Protein AF-0000000071972448 (afdb_homodimer)

Foldseek 3Di:
DPPPDDDDLLVPQDPVLLVQLQVCVVVPDDLCVSCVVSVHDSVSSVLQNVCCVPPVDSDPCVPVPVPDPPVPPD/DPPPDDDDLLVPQDPVLLVQLQVCVVVPDDLCVSCVVSVHDSVSSVLQNVCCVVPVDSDPCVPVVVPDPPVPPD

Radius of gyration: 18.97 Å; Cα contacts (8 Å, |Δi|>4): 129; chains: 2; bounding box: 44×43×71 Å

Solvent-accessible surface area (backbone atoms only — not comparable to full-atom values): 8905 Å² total; per-residue (Å²): 123,80,73,74,81,77,76,53,76,68,71,65,54,49,52,34,54,52,16,23,48,47,30,33,50,73,72,63,55,52,50,66,56,49,10,64,74,71,73,47,57,36,68,52,44,44,53,43,44,50,35,29,73,74,70,73,41,70,57,81,69,57,64,63,70,70,55,71,81,66,72,74,82,123,125,82,71,76,81,77,76,54,76,67,71,66,56,47,53,34,53,52,16,23,47,47,30,34,48,74,72,63,54,52,51,65,54,50,10,66,74,71,72,47,57,34,68,54,45,44,54,42,42,50,35,29,74,75,70,74,41,71,56,81,70,57,61,67,70,68,55,72,81,65,75,76,84,122

Secondary structure (DSSP, 8-state):
-----PPPHHHHS-HHHHHHHHHHHHHT--HHHHHHHHTS-HHHHHHHHHHHHHHS---TTHHHHTSS------/-----PPPHHHHS-HHHHHHHHHHHHTT--HHHHHHHHTS-HHHHHHHHHHHHHHS---TTHHHHTSS------

pLDDT: mean 85.02, std 20.74, range [28.52, 98.81]

Structure (mmCIF, N/CA/C/O backbone):
data_AF-0000000071972448-model_v1
#
loop_
_entity.id
_entity.type
_entity.pdbx_description
1 polymer 'Transposable element Tcb1 transposase'
#
loop_
_atom_site.group_PDB
_atom_site.id
_atom_site.type_symbol
_atom_site.label_atom_id
_atom_site.label_alt_id
_atom_site.label_comp_id
_atom_site.label_asym_id
_atom_site.label_entity_id
_atom_site.label_seq_i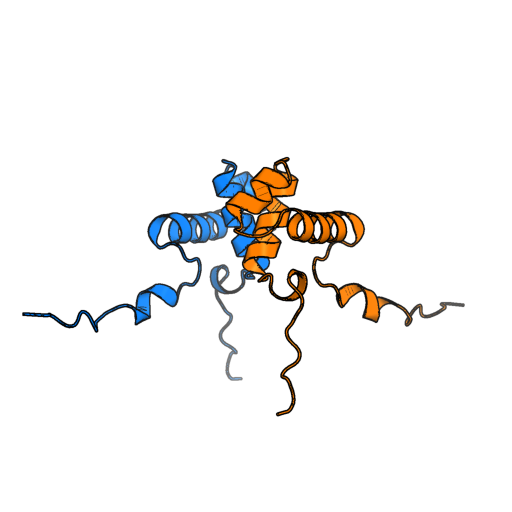d
_atom_site.pdbx_PDB_ins_code
_atom_site.Cartn_x
_atom_site.Cartn_y
_atom_site.Cartn_z
_atom_site.occupancy
_atom_site.B_iso_or_equiv
_atom_site.auth_seq_id
_atom_site.auth_comp_id
_atom_site.auth_asym_id
_atom_site.auth_atom_id
_atom_site.pdbx_PDB_model_num
ATOM 1 N N . MET A 1 1 ? -24.172 18.391 21 1 59 1 MET A N 1
ATOM 2 C CA . MET A 1 1 ? -23.172 17.375 20.734 1 59 1 MET A CA 1
ATOM 3 C C . MET A 1 1 ? -22.984 17.141 19.25 1 59 1 MET A C 1
ATOM 5 O O . MET A 1 1 ? -23.906 16.688 18.562 1 59 1 MET A O 1
ATOM 9 N N . SER A 1 2 ? -22.391 18.156 18.672 1 64.75 2 SER A N 1
ATOM 10 C CA . SER A 1 2 ? -22.109 18.016 17.25 1 64.75 2 SER A CA 1
ATOM 11 C C . SER A 1 2 ? -21.703 16.578 16.906 1 64.75 2 SER A C 1
ATOM 13 O O . SER A 1 2 ? -20.844 16 17.578 1 64.75 2 SER A O 1
ATOM 15 N N . ARG A 1 3 ? -22.641 15.758 16.641 1 65.69 3 ARG A N 1
ATOM 16 C CA . ARG A 1 3 ? -22.297 14.383 16.297 1 65.69 3 ARG A CA 1
ATOM 17 C C . ARG A 1 3 ? -21.125 14.336 15.32 1 65.69 3 ARG A C 1
ATOM 19 O O . ARG A 1 3 ? -21.172 14.945 14.25 1 65.69 3 ARG A O 1
ATOM 26 N N . ARG A 1 4 ? -19.922 14.156 15.727 1 76.38 4 ARG A N 1
ATOM 27 C CA . ARG A 1 4 ? -18.781 13.992 14.844 1 76.38 4 ARG A CA 1
ATOM 28 C C . ARG A 1 4 ? -19.109 13.016 13.711 1 76.38 4 ARG A C 1
ATOM 30 O O . ARG A 1 4 ? -19.641 11.93 13.953 1 76.38 4 ARG A O 1
ATOM 37 N N . LYS A 1 5 ? -19.406 13.438 12.547 1 82 5 LYS A N 1
ATOM 38 C CA . LYS A 1 5 ? -19.672 12.602 11.383 1 82 5 LYS A CA 1
ATOM 39 C C . LYS A 1 5 ? -18.641 11.484 11.258 1 82 5 LYS A C 1
ATOM 41 O O . LYS A 1 5 ? -17.438 11.742 11.281 1 82 5 LYS A O 1
ATOM 46 N N . GLN A 1 6 ? -19 10.25 11.469 1 87.25 6 GLN A N 1
ATOM 47 C CA . GLN A 1 6 ? -18.125 9.094 11.328 1 87.25 6 GLN A CA 1
ATOM 48 C C . GLN A 1 6 ? -17.75 8.859 9.867 1 87.25 6 GLN A C 1
ATOM 50 O O . GLN A 1 6 ? -18.594 8.953 8.984 1 87.25 6 GLN A O 1
ATOM 55 N N . ARG A 1 7 ? -16.547 8.711 9.445 1 89.38 7 ARG A N 1
ATOM 56 C CA . ARG A 1 7 ? -16.109 8.406 8.094 1 89.38 7 ARG A CA 1
ATOM 57 C C . ARG A 1 7 ? -16.562 7.023 7.652 1 89.38 7 ARG A C 1
ATOM 59 O O . ARG A 1 7 ? -16.656 6.105 8.469 1 89.38 7 ARG A O 1
ATOM 66 N N . SER A 1 8 ? -16.906 6.805 6.438 1 92.88 8 SER A N 1
ATOM 67 C CA . SER A 1 8 ? -17.281 5.504 5.891 1 92.88 8 SER A CA 1
ATOM 68 C C . SER A 1 8 ? -16.141 4.5 6.008 1 92.88 8 SER A C 1
ATOM 70 O O . SER A 1 8 ? -14.992 4.879 6.219 1 92.88 8 SER A O 1
ATOM 72 N N . ALA A 1 9 ? -16.391 3.225 5.836 1 93.88 9 ALA A N 1
ATOM 73 C CA . ALA A 1 9 ? -15.383 2.16 5.855 1 93.88 9 ALA A CA 1
ATOM 74 C C . ALA A 1 9 ? -14.344 2.365 4.754 1 93.88 9 ALA A C 1
ATOM 76 O O . ALA A 1 9 ? -13.156 2.115 4.961 1 93.88 9 ALA A O 1
ATOM 77 N N . PHE A 1 10 ? -14.781 2.844 3.633 1 95 10 PHE A N 1
ATOM 78 C CA . PHE A 1 10 ? -13.922 3.131 2.488 1 95 10 PHE A CA 1
ATOM 79 C C . PHE A 1 10 ? -12.914 4.227 2.828 1 95 10 PHE A C 1
ATOM 81 O O . PHE A 1 10 ? -11.727 4.102 2.523 1 95 10 PHE A O 1
ATOM 88 N N . ASP A 1 11 ? -13.375 5.211 3.475 1 93.94 11 ASP A N 1
ATOM 89 C CA . ASP A 1 11 ? -12.539 6.371 3.787 1 93.94 11 ASP A CA 1
ATOM 90 C C . ASP A 1 11 ? -11.562 6.059 4.918 1 93.94 11 ASP A C 1
ATOM 92 O O . ASP A 1 11 ? -10.531 6.719 5.051 1 93.94 11 ASP A O 1
ATOM 96 N N . GLN A 1 12 ? -11.898 5.07 5.699 1 95.62 12 GLN A N 1
ATOM 97 C CA . GLN A 1 12 ? -11.07 4.727 6.848 1 95.62 12 GLN A CA 1
ATOM 98 C C . GLN A 1 12 ? -9.875 3.873 6.43 1 95.62 12 GLN A C 1
ATOM 100 O O . GLN A 1 12 ? -8.938 3.688 7.203 1 95.62 12 GLN A O 1
ATOM 105 N N . VAL A 1 13 ? -9.891 3.416 5.199 1 96.44 13 VAL A N 1
ATOM 106 C CA . VAL A 1 13 ? -8.789 2.566 4.75 1 96.44 13 VAL A CA 1
ATOM 107 C C . VAL A 1 13 ? -7.539 3.416 4.531 1 96.44 13 VAL A C 1
ATOM 109 O O . VAL A 1 13 ? -7.586 4.434 3.836 1 96.44 13 VAL A O 1
ATOM 112 N N . SER A 1 14 ? -6.445 3.059 5.145 1 96.75 14 SER A N 1
ATOM 113 C CA . SER A 1 14 ? -5.199 3.816 5.055 1 96.75 14 SER A CA 1
ATOM 114 C C . SER A 1 14 ? -4.574 3.697 3.67 1 96.75 14 SER A C 1
ATOM 116 O O . SER A 1 14 ? -4.906 2.781 2.912 1 96.75 14 SER A O 1
ATOM 118 N N . GLU A 1 15 ? -3.652 4.555 3.303 1 96.69 15 GLU A N 1
ATOM 119 C CA . GLU A 1 15 ? -2.916 4.457 2.045 1 96.69 15 GLU A CA 1
ATOM 120 C C . GLU A 1 15 ? -2.111 3.162 1.979 1 96.69 15 GLU A C 1
ATOM 122 O O . GLU A 1 15 ? -1.977 2.561 0.91 1 96.69 15 GLU A O 1
ATOM 127 N N . PHE A 1 16 ? -1.572 2.785 3.16 1 97.44 16 PHE A N 1
ATOM 128 C CA . PHE A 1 16 ? -0.829 1.535 3.25 1 97.44 16 PHE A CA 1
ATOM 129 C C . PHE A 1 16 ? -1.702 0.355 2.84 1 97.44 16 PHE A C 1
ATOM 131 O O . PHE A 1 16 ? -1.307 -0.454 1.998 1 97.44 16 PHE A O 1
ATOM 138 N N . ASP A 1 17 ? -2.861 0.299 3.352 1 98.25 17 ASP A N 1
ATOM 139 C CA . ASP A 1 17 ? -3.768 -0.809 3.061 1 98.25 17 ASP A CA 1
ATOM 140 C C . ASP A 1 17 ? -4.289 -0.729 1.629 1 98.25 17 ASP A C 1
ATOM 142 O O . ASP A 1 17 ? -4.523 -1.757 0.99 1 98.25 17 ASP A O 1
ATOM 146 N N . ARG A 1 18 ? -4.465 0.517 1.134 1 98.5 18 ARG A N 1
ATOM 147 C CA . ARG A 1 18 ? -4.863 0.677 -0.261 1 98.5 18 ARG A CA 1
ATOM 148 C C . ARG A 1 18 ? -3.791 0.14 -1.203 1 98.5 18 ARG A C 1
ATOM 150 O O . ARG A 1 18 ? -4.105 -0.505 -2.205 1 98.5 18 ARG A O 1
ATOM 157 N N . GLY A 1 19 ? -2.541 0.328 -0.854 1 98.5 19 GLY A N 1
ATOM 158 C CA . GLY A 1 19 ? -1.443 -0.243 -1.616 1 98.5 19 GLY A CA 1
ATOM 159 C C . GLY A 1 19 ? -1.427 -1.76 -1.594 1 98.5 19 GLY A C 1
ATOM 160 O O . GLY A 1 19 ? -1.211 -2.398 -2.625 1 98.5 19 GLY A O 1
ATOM 161 N N . ARG A 1 20 ? -1.666 -2.252 -0.414 1 98.69 20 ARG A N 1
ATOM 162 C CA . ARG A 1 20 ? -1.705 -3.707 -0.307 1 98.69 20 ARG A CA 1
ATOM 163 C C . ARG A 1 20 ? -2.785 -4.293 -1.208 1 98.69 20 ARG A C 1
ATOM 165 O O . ARG A 1 20 ? -2.549 -5.281 -1.905 1 98.69 20 ARG A O 1
ATOM 172 N N . ILE A 1 21 ? -3.883 -3.672 -1.193 1 98.69 21 ILE A N 1
ATOM 173 C CA . ILE A 1 21 ? -5.012 -4.145 -1.988 1 98.69 21 ILE A CA 1
ATOM 174 C C . ILE A 1 21 ? -4.641 -4.129 -3.469 1 98.69 21 ILE A C 1
ATOM 176 O O . ILE A 1 21 ? -4.875 -5.109 -4.184 1 98.69 21 ILE A O 1
ATOM 180 N N . VAL A 1 2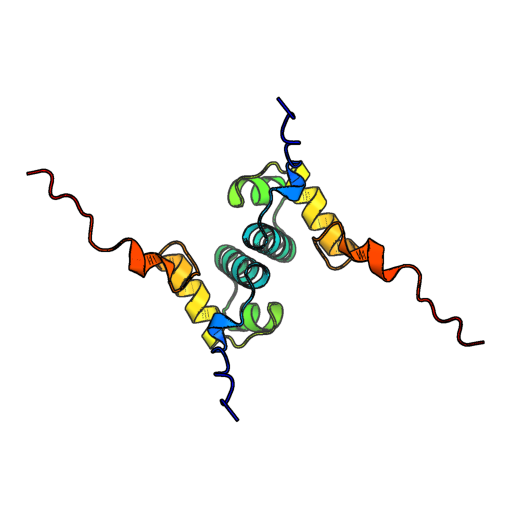2 ? -4.074 -3.121 -3.891 1 98.69 22 VAL A N 1
ATOM 181 C CA . VAL A 1 22 ? -3.688 -2.977 -5.289 1 98.69 22 VAL A CA 1
ATOM 182 C C . VAL A 1 22 ? -2.686 -4.066 -5.664 1 98.69 22 VAL A C 1
ATOM 184 O O . VAL A 1 22 ? -2.812 -4.699 -6.715 1 98.69 22 VAL A O 1
ATOM 187 N N . ALA A 1 23 ? -1.767 -4.289 -4.875 1 98.81 23 ALA A N 1
ATOM 188 C CA . ALA A 1 23 ? -0.744 -5.293 -5.156 1 98.81 23 ALA A CA 1
ATOM 189 C C . ALA A 1 23 ? -1.331 -6.699 -5.117 1 98.81 23 ALA A C 1
ATOM 191 O O . ALA A 1 23 ? -0.99 -7.543 -5.949 1 98.81 23 ALA A O 1
ATOM 192 N N . TYR A 1 24 ? -2.201 -6.957 -4.176 1 98.69 24 TYR A N 1
ATOM 193 C CA . TYR A 1 24 ? -2.861 -8.258 -4.141 1 98.69 24 TYR A CA 1
ATOM 194 C C . TYR A 1 24 ? -3.658 -8.5 -5.418 1 98.69 24 TYR A C 1
ATOM 196 O O . TYR A 1 24 ? -3.652 -9.609 -5.957 1 98.69 24 TYR A O 1
ATOM 204 N N . ARG A 1 25 ? -4.285 -7.512 -5.816 1 98.19 25 ARG A N 1
ATOM 205 C CA . ARG A 1 25 ? -5.023 -7.625 -7.066 1 98.19 25 ARG A CA 1
ATOM 206 C C . ARG A 1 25 ? -4.09 -7.945 -8.227 1 98.19 25 ARG A C 1
ATOM 208 O O . ARG A 1 25 ? -4.387 -8.82 -9.047 1 98.19 25 ARG A O 1
ATOM 215 N N . ASP A 1 26 ? -3.035 -7.242 -8.266 1 97.75 26 ASP A N 1
ATOM 216 C CA . ASP A 1 26 ? -2.018 -7.461 -9.289 1 97.75 26 ASP A CA 1
ATOM 217 C C . ASP A 1 26 ? -1.539 -8.906 -9.289 1 97.75 26 ASP A C 1
ATOM 219 O O . ASP A 1 26 ? -1.198 -9.453 -10.336 1 97.75 26 ASP A O 1
ATOM 223 N N . CYS A 1 27 ? -1.499 -9.461 -8.133 1 97.88 27 CYS A N 1
ATOM 224 C CA . CYS A 1 27 ? -1.02 -10.836 -7.98 1 97.88 27 CYS A CA 1
ATOM 225 C C . CYS A 1 27 ? -2.137 -11.836 -8.242 1 97.88 27 CYS A C 1
ATOM 227 O O . CYS A 1 27 ? -1.903 -13.047 -8.25 1 97.88 27 CYS A O 1
ATOM 229 N N . GLY A 1 28 ? -3.328 -11.344 -8.359 1 97.69 28 GLY A N 1
ATOM 230 C CA . GLY A 1 28 ? -4.434 -12.195 -8.758 1 97.69 28 GLY A CA 1
ATOM 231 C C . GLY A 1 28 ? -5.133 -12.859 -7.586 1 97.69 28 GLY A C 1
ATOM 232 O O . GLY A 1 28 ? -5.734 -13.922 -7.734 1 97.69 28 GLY A O 1
ATOM 233 N N . LEU A 1 29 ? -5.121 -12.32 -6.484 1 97.94 29 LEU A N 1
ATOM 234 C CA . LEU A 1 29 ? -5.793 -12.875 -5.316 1 97.94 29 LEU A CA 1
ATOM 235 C C . LEU A 1 29 ? -7.297 -12.641 -5.395 1 97.94 29 LEU A C 1
ATOM 237 O O . LEU A 1 29 ? -7.746 -11.672 -6.008 1 97.94 29 LEU A O 1
ATOM 241 N N . TYR A 1 30 ? -8.031 -13.516 -4.656 1 98.38 30 TYR A N 1
ATOM 242 C CA . TYR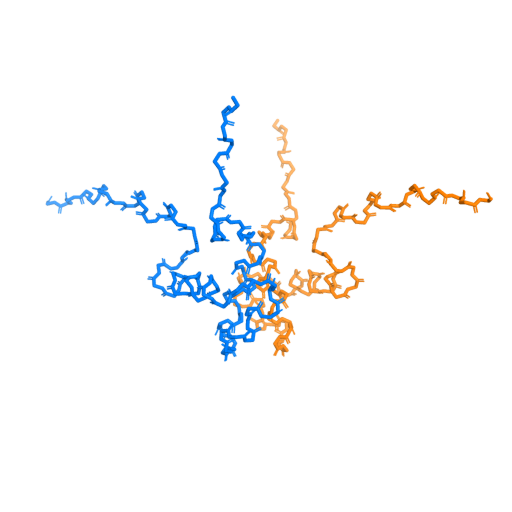 A 1 30 ? -9.477 -13.336 -4.57 1 98.38 30 TYR A CA 1
ATOM 243 C C . TYR A 1 30 ? -9.836 -12.242 -3.57 1 98.38 30 TYR A C 1
ATOM 245 O O . TYR A 1 30 ? -9.125 -12.039 -2.584 1 98.38 30 TYR A O 1
ATOM 253 N N . PHE A 1 31 ? -10.883 -11.578 -3.783 1 98.25 31 PHE A N 1
ATOM 254 C CA . PHE A 1 31 ? -11.289 -10.477 -2.916 1 98.25 31 PHE A CA 1
ATOM 255 C C . PHE A 1 31 ? -11.5 -10.969 -1.487 1 98.25 31 PHE A C 1
ATOM 257 O O . PHE A 1 31 ? -11.219 -10.242 -0.53 1 98.25 31 PHE A O 1
ATOM 264 N N . ARG A 1 32 ? -12.047 -12.125 -1.355 1 98.19 32 ARG A N 1
ATOM 265 C CA . ARG A 1 32 ? -12.227 -12.68 -0.017 1 98.19 32 ARG A CA 1
ATOM 266 C C . ARG A 1 32 ? -10.891 -12.812 0.707 1 98.19 32 ARG A C 1
ATOM 268 O O . ARG A 1 32 ? -10.781 -12.461 1.885 1 98.19 32 ARG A O 1
ATOM 275 N N . GLU A 1 33 ? -9.969 -13.297 -0.002 1 98.31 33 GLU A N 1
ATOM 276 C CA . GLU A 1 33 ? -8.633 -13.461 0.564 1 98.31 33 GLU A CA 1
ATOM 277 C C . GLU A 1 33 ? -7.977 -12.117 0.837 1 98.31 33 GLU A C 1
ATOM 279 O O . GLU A 1 33 ? -7.375 -11.914 1.895 1 98.31 33 GLU A O 1
ATOM 284 N N . MET A 1 34 ? -8.023 -11.188 -0.092 1 98.56 34 MET A N 1
ATOM 285 C CA . MET A 1 34 ? -7.48 -9.844 0.086 1 98.56 34 MET A CA 1
ATOM 286 C C . MET A 1 34 ? -8.039 -9.195 1.348 1 98.56 34 MET A C 1
ATOM 288 O O . MET A 1 34 ? -7.285 -8.633 2.146 1 98.56 34 MET A O 1
ATOM 292 N N . GLY A 1 35 ? -9.406 -9.328 1.465 1 98.5 35 GLY A N 1
ATOM 293 C CA . GLY A 1 35 ? -10.055 -8.766 2.641 1 98.5 35 GLY A CA 1
ATOM 294 C C . GLY A 1 35 ? -9.508 -9.32 3.943 1 98.5 35 GLY A C 1
ATOM 295 O O . GLY A 1 35 ? -9.258 -8.57 4.887 1 98.5 35 GLY A O 1
ATOM 296 N N . SER A 1 36 ? -9.305 -10.641 4.023 1 98.12 36 SER A N 1
ATOM 297 C CA . SER A 1 36 ? -8.773 -11.312 5.203 1 98.12 36 SER A CA 1
ATOM 298 C C . SER A 1 36 ? -7.363 -10.836 5.531 1 98.12 36 SER A C 1
ATOM 300 O O . SER A 1 36 ? -7.035 -10.609 6.695 1 98.12 36 SER A O 1
ATOM 302 N N . ARG A 1 37 ? -6.59 -10.641 4.516 1 97.31 37 ARG A N 1
ATOM 303 C CA . ARG A 1 37 ? -5.199 -10.234 4.711 1 97.31 37 ARG A CA 1
ATOM 304 C C . ARG A 1 37 ? -5.113 -8.781 5.152 1 97.31 37 ARG A C 1
ATOM 306 O O . ARG A 1 37 ? -4.277 -8.43 5.988 1 97.31 37 ARG A O 1
ATOM 313 N N . VAL A 1 38 ? -5.883 -7.906 4.617 1 98.06 38 VAL A N 1
ATOM 314 C CA . VAL A 1 38 ? -5.859 -6.473 4.891 1 98.06 38 VAL A CA 1
ATOM 315 C C . VAL A 1 38 ? -6.629 -6.18 6.176 1 98.06 38 VAL A C 1
ATOM 317 O O . VAL A 1 38 ? -6.367 -5.18 6.848 1 98.06 38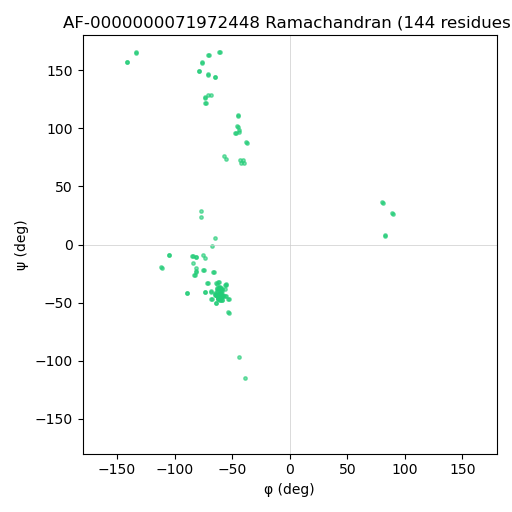 VAL A O 1
ATOM 320 N N . GLY A 1 39 ? -7.52 -7.008 6.598 1 97.62 39 GLY A N 1
ATOM 321 C CA . GLY A 1 39 ? -8.352 -6.805 7.773 1 97.62 39 GLY A CA 1
ATOM 322 C C . GLY A 1 39 ? -9.539 -5.895 7.512 1 97.62 39 GLY A C 1
ATOM 323 O O . GLY A 1 39 ? -9.891 -5.07 8.359 1 97.62 39 GLY A O 1
ATOM 324 N N . ARG A 1 40 ? -10.078 -6.027 6.324 1 97.81 40 ARG A N 1
ATOM 325 C CA . ARG A 1 40 ? -11.258 -5.258 5.93 1 97.81 40 ARG A CA 1
ATOM 326 C C . ARG A 1 40 ? -12.297 -6.152 5.262 1 97.81 40 ARG A C 1
ATOM 328 O O . ARG A 1 40 ? -12 -7.285 4.883 1 97.81 40 ARG A O 1
ATOM 335 N N . ASN A 1 41 ? -13.438 -5.609 5.184 1 97.94 41 ASN A N 1
ATOM 336 C CA . ASN A 1 41 ? -14.461 -6.375 4.488 1 97.94 41 ASN A CA 1
ATOM 337 C C . ASN A 1 41 ? -14.195 -6.438 2.984 1 97.94 41 ASN A C 1
ATOM 339 O O . ASN A 1 41 ? -13.664 -5.488 2.404 1 97.94 41 ASN A O 1
ATOM 343 N N . GLN A 1 42 ? -14.547 -7.52 2.336 1 97.75 42 GLN A N 1
ATOM 344 C CA . GLN A 1 42 ? -14.273 -7.758 0.923 1 97.75 42 GLN A CA 1
ATOM 345 C C . GLN A 1 42 ? -14.961 -6.715 0.047 1 97.75 42 GLN A C 1
ATOM 347 O O . GLN A 1 42 ? -14.438 -6.336 -1.003 1 97.75 42 GLN A O 1
ATOM 352 N N . THR A 1 43 ? -16.156 -6.223 0.497 1 98.19 43 THR A N 1
ATOM 353 C CA . THR A 1 43 ? -16.875 -5.215 -0.277 1 98.19 43 THR A CA 1
ATOM 354 C C . THR A 1 43 ? -16.047 -3.934 -0.392 1 98.19 43 THR A C 1
ATOM 356 O O . THR A 1 43 ? -15.938 -3.355 -1.475 1 98.19 43 THR A O 1
ATOM 359 N N . THR A 1 44 ? -15.523 -3.543 0.687 1 97.94 44 THR A N 1
ATOM 360 C CA . THR A 1 44 ? -14.656 -2.375 0.709 1 97.94 44 THR A CA 1
ATOM 361 C C . THR A 1 44 ? -13.43 -2.602 -0.171 1 97.94 44 THR A C 1
ATOM 363 O O . THR A 1 44 ? -13.062 -1.739 -0.975 1 97.94 44 THR A O 1
ATOM 366 N N . VAL A 1 45 ? -12.867 -3.811 -0.057 1 98.5 45 VAL A N 1
ATOM 367 C CA . VAL A 1 45 ? -11.68 -4.184 -0.814 1 98.5 45 VAL A CA 1
ATOM 368 C C . VAL A 1 45 ? -11.992 -4.18 -2.309 1 98.5 45 VAL A C 1
ATOM 370 O O . VAL A 1 45 ? -11.219 -3.652 -3.109 1 98.5 45 VAL A O 1
ATOM 373 N N . ARG A 1 46 ? -13.07 -4.691 -2.609 1 98.38 4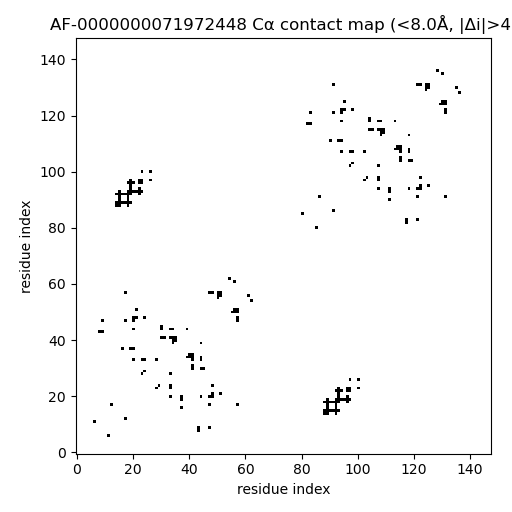6 ARG A N 1
ATOM 374 C CA . ARG A 1 46 ? -13.492 -4.734 -4.008 1 98.38 46 ARG A CA 1
ATOM 375 C C . ARG A 1 46 ? -13.664 -3.326 -4.57 1 98.38 46 ARG A C 1
ATOM 377 O O . ARG A 1 46 ? -13.227 -3.041 -5.684 1 98.38 46 ARG A O 1
ATOM 384 N N . ARG A 1 47 ? -14.328 -2.479 -3.832 1 97.5 47 ARG A N 1
ATOM 385 C CA . ARG A 1 47 ? -14.562 -1.11 -4.285 1 97.5 47 ARG A CA 1
ATOM 386 C C . ARG A 1 47 ? -13.234 -0.389 -4.531 1 97.5 47 ARG A C 1
ATOM 388 O O . ARG A 1 47 ? -13.086 0.318 -5.531 1 97.5 47 ARG A O 1
ATOM 395 N N . ILE A 1 48 ? -12.344 -0.533 -3.648 1 97.56 48 ILE A N 1
ATOM 396 C CA . ILE A 1 48 ? -11.031 0.099 -3.779 1 97.56 48 ILE A CA 1
ATOM 397 C C . ILE A 1 48 ? -10.305 -0.467 -4.996 1 97.56 48 ILE A C 1
ATOM 399 O O . ILE A 1 48 ? -9.75 0.285 -5.797 1 97.56 48 ILE A O 1
ATOM 403 N N . SER A 1 49 ? -10.258 -1.805 -5.082 1 98 49 SER A N 1
ATOM 404 C CA . SER A 1 49 ? -9.609 -2.479 -6.203 1 98 49 SER A CA 1
ATOM 405 C C . SER A 1 49 ? -10.195 -2.029 -7.535 1 98 49 SER A C 1
ATOM 407 O O . SER A 1 49 ? -9.461 -1.727 -8.477 1 98 49 SER A O 1
ATOM 409 N N . ASP A 1 50 ? -11.516 -1.933 -7.641 1 96.69 50 ASP A N 1
ATOM 410 C CA . ASP A 1 50 ? -12.203 -1.542 -8.867 1 96.69 50 ASP A CA 1
ATOM 411 C C . ASP A 1 50 ? -11.875 -0.1 -9.25 1 96.69 50 ASP A C 1
ATOM 413 O O . ASP A 1 50 ? -11.664 0.207 -10.422 1 96.69 50 ASP A O 1
ATOM 417 N N . ARG A 1 51 ? -11.852 0.72 -8.305 1 96.12 51 ARG A N 1
ATOM 418 C CA . ARG A 1 51 ? -11.508 2.115 -8.555 1 96.12 51 ARG A CA 1
ATOM 419 C C . ARG A 1 51 ? -10.094 2.238 -9.117 1 96.12 51 ARG A C 1
ATOM 421 O O . ARG A 1 51 ? -9.859 2.982 -10.07 1 96.12 51 ARG A O 1
ATOM 428 N N . TRP A 1 52 ? -9.188 1.498 -8.523 1 96.62 52 TRP A N 1
ATOM 429 C CA . TRP A 1 52 ? -7.816 1.502 -9.016 1 96.62 52 TRP A CA 1
ATOM 430 C C . TRP A 1 52 ? -7.754 1.012 -10.453 1 96.62 52 TRP A C 1
ATOM 432 O O . TRP A 1 52 ? -7.082 1.616 -11.297 1 96.62 52 TRP A O 1
ATOM 442 N N . MET A 1 53 ? -8.391 -0.025 -10.625 1 95.25 53 MET A N 1
ATOM 443 C CA . MET A 1 53 ? -8.359 -0.622 -11.961 1 95.25 53 MET A CA 1
ATOM 444 C C . MET A 1 53 ? -8.984 0.309 -12.992 1 95.25 53 MET A C 1
ATOM 446 O O . MET A 1 53 ? -8.516 0.396 -14.125 1 95.25 53 MET A O 1
ATOM 450 N N . GLN A 1 54 ? -10 1.09 -12.648 1 93.94 54 GLN A N 1
ATOM 451 C CA . GLN A 1 54 ? -10.758 1.932 -13.57 1 93.94 54 GLN A CA 1
ATOM 452 C C . GLN A 1 54 ? -10.125 3.314 -13.695 1 93.94 54 GLN A C 1
ATOM 454 O O . GLN A 1 54 ? -10.031 3.863 -14.797 1 93.94 54 GLN A O 1
ATOM 459 N N . GLU A 1 55 ? -9.688 3.859 -12.562 1 91.75 55 GLU A N 1
ATOM 460 C CA . GLU A 1 55 ? -9.328 5.273 -12.539 1 91.75 55 GLU A CA 1
ATOM 461 C C . GLU A 1 55 ? -7.824 5.449 -12.344 1 91.75 55 GLU A C 1
ATOM 463 O O . GLU A 1 55 ? -7.281 6.531 -12.586 1 91.75 55 GLU A O 1
ATOM 468 N N . GLY A 1 56 ? -7.094 4.402 -11.828 1 92.25 56 GLY A N 1
ATOM 469 C CA . GLY A 1 56 ? -5.668 4.512 -11.562 1 92.25 56 GLY A CA 1
ATOM 470 C C . GLY A 1 56 ? -5.359 5.172 -10.227 1 92.25 56 GLY A C 1
ATOM 471 O O . GLY A 1 56 ? -4.234 5.617 -9.992 1 92.25 56 GLY A O 1
ATOM 472 N N . THR A 1 57 ? -6.414 5.41 -9.43 1 94.5 57 THR A N 1
ATOM 473 C CA . THR A 1 57 ? -6.285 5.953 -8.086 1 94.5 57 THR A CA 1
ATOM 474 C C . THR A 1 57 ? -7.277 5.293 -7.133 1 94.5 57 THR A C 1
ATOM 476 O O . THR A 1 57 ? -8.328 4.809 -7.562 1 94.5 57 THR A O 1
ATOM 479 N N . THR A 1 58 ? -6.922 5.359 -5.906 1 95.12 58 THR A N 1
ATOM 480 C CA . THR A 1 58 ? -7.84 4.812 -4.91 1 95.12 58 THR A CA 1
ATOM 481 C C . THR A 1 58 ? -8.562 5.938 -4.168 1 95.12 58 THR A C 1
ATOM 483 O O . THR A 1 58 ? -9.445 5.68 -3.35 1 95.12 58 THR A O 1
ATOM 486 N N . ASP A 1 59 ? -8.078 7.164 -4.43 1 87.75 59 ASP A N 1
ATOM 487 C CA . ASP A 1 59 ? -8.688 8.328 -3.797 1 87.75 59 ASP A CA 1
ATOM 488 C C . ASP A 1 59 ? -10.055 8.641 -4.402 1 87.75 59 ASP A C 1
ATOM 490 O O . ASP A 1 59 ? -10.18 8.773 -5.621 1 87.75 59 ASP A O 1
ATOM 494 N N . ARG A 1 60 ? -10.977 8.641 -3.611 1 80.69 60 ARG A N 1
ATOM 495 C CA . ARG A 1 60 ? -12.305 8.977 -4.113 1 80.69 60 ARG A CA 1
ATOM 496 C C . ARG A 1 60 ? -12.32 10.367 -4.734 1 80.69 60 ARG A C 1
ATOM 498 O O . ARG A 1 60 ? -13.055 10.617 -5.691 1 80.69 60 ARG A O 1
ATOM 505 N N . ARG A 1 61 ? -11.625 11.375 -4.145 1 71.69 61 ARG A N 1
ATOM 506 C CA . ARG A 1 61 ? -11.695 12.758 -4.602 1 71.69 61 ARG A CA 1
ATOM 507 C C . ARG A 1 61 ? -10.93 12.945 -5.902 1 71.69 61 ARG A C 1
ATOM 509 O O . ARG A 1 61 ? -10.93 14.031 -6.48 1 71.69 61 ARG A O 1
ATOM 516 N N . GLY A 1 62 ? -10.133 11.93 -6.301 1 57.97 62 GLY A N 1
ATOM 517 C CA . GLY A 1 62 ? -9.266 12.141 -7.445 1 57.97 62 GLY A CA 1
ATOM 518 C C . GLY A 1 62 ? -10 12.648 -8.672 1 57.97 62 GLY A C 1
ATOM 519 O O . GLY A 1 62 ? -9.492 13.516 -9.383 1 57.97 62 GLY A O 1
ATOM 520 N N . ARG A 1 63 ? -10.914 11.945 -9.133 1 56.31 63 ARG A N 1
ATOM 521 C CA . ARG A 1 63 ? -11.453 12.352 -10.422 1 56.31 63 ARG A CA 1
ATOM 522 C C . ARG A 1 63 ? -12.172 13.695 -10.312 1 56.31 63 ARG A C 1
ATOM 524 O O . ARG A 1 63 ? -12.5 14.312 -11.328 1 56.31 63 ARG A O 1
ATOM 531 N N . SER A 1 64 ? -12.562 13.898 -9.047 1 51.75 64 SER A N 1
ATOM 532 C CA . SER A 1 64 ? -13.516 15 -9.164 1 51.75 64 SER A CA 1
ATOM 533 C C . SER A 1 64 ? -12.875 16.203 -9.844 1 51.75 64 SER A C 1
ATOM 535 O O . SER A 1 64 ? -13.555 16.953 -10.547 1 51.75 64 SER A O 1
ATOM 537 N N . HIS A 1 65 ? -11.617 16.344 -9.445 1 48.53 65 HIS A N 1
ATOM 538 C CA . HIS A 1 65 ? -11.188 17.656 -9.891 1 48.53 65 HIS A CA 1
ATOM 539 C C . HIS A 1 65 ? -10.742 17.641 -11.352 1 48.53 65 HIS A C 1
ATOM 541 O O . HIS A 1 65 ? -10.398 18.672 -11.914 1 48.53 65 HIS A O 1
ATOM 547 N N . LEU A 1 66 ? -10.305 16.469 -11.766 1 49.34 66 LEU A N 1
ATOM 548 C CA . LEU A 1 66 ? -9.859 16.609 -13.148 1 49.34 66 LEU A CA 1
ATOM 549 C C . LEU A 1 66 ? -11.031 16.953 -14.062 1 49.34 66 LEU 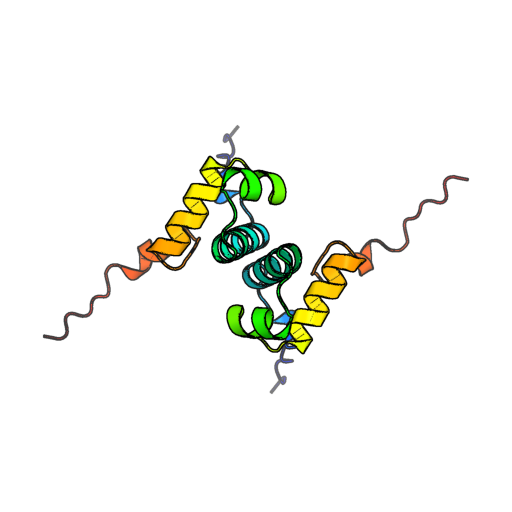A C 1
ATOM 551 O O . LEU A 1 66 ? -10.969 16.719 -15.273 1 49.34 66 LEU A O 1
ATOM 555 N N . TYR A 1 67 ? -12.156 17.172 -13.594 1 42.81 67 TYR A N 1
ATOM 556 C CA . TYR A 1 67 ? -13.18 17.562 -14.555 1 42.81 67 TYR A CA 1
ATOM 557 C C . TYR A 1 67 ? -12.609 18.5 -15.617 1 42.81 67 TYR A C 1
ATOM 559 O O . TYR A 1 67 ? -12.727 18.234 -16.812 1 42.81 67 TYR A O 1
ATOM 567 N N . THR A 1 68 ? -13.117 19.828 -15.641 1 41.91 68 THR A N 1
ATOM 568 C CA . THR A 1 68 ? -13.656 20.719 -16.672 1 41.91 68 THR A CA 1
ATOM 569 C C . THR A 1 68 ? -12.531 21.438 -17.406 1 41.91 68 THR A C 1
ATOM 571 O O . THR A 1 68 ? -12.789 22.156 -18.375 1 41.91 68 THR A O 1
ATOM 574 N N . SER A 1 69 ? -11.242 21.469 -16.859 1 41.66 69 SER A N 1
ATOM 575 C CA . SER A 1 69 ? -10.594 22.469 -17.703 1 41.66 69 SER A CA 1
ATOM 576 C C . SER A 1 69 ? -10.219 21.891 -19.062 1 41.66 69 SER A C 1
ATOM 578 O O . SER A 1 69 ? -9.102 21.406 -19.25 1 41.66 69 SER A O 1
ATOM 580 N N . VAL A 1 70 ? -10.898 20.828 -19.516 1 43.22 70 VAL A N 1
ATOM 581 C CA . VAL A 1 70 ? -10.688 20.562 -20.938 1 43.22 70 VAL A CA 1
ATOM 582 C C . VAL A 1 70 ? -10.656 21.875 -21.719 1 43.22 70 VAL A C 1
ATOM 584 O O . VAL A 1 70 ? -11.656 22.594 -21.766 1 43.22 70 VAL A O 1
ATOM 587 N N . GLN A 1 71 ? -9.602 22.656 -21.594 1 39.5 71 GLN A N 1
ATOM 588 C CA . GLN A 1 71 ? -9.461 23.734 -22.578 1 39.5 71 GLN A CA 1
ATOM 589 C C . GLN A 1 71 ? -9.703 23.203 -23.984 1 39.5 71 GLN A C 1
ATOM 591 O O . GLN A 1 71 ? -9.164 22.172 -24.375 1 39.5 71 GLN A O 1
ATOM 596 N N . HIS A 1 72 ? -10.867 23.344 -24.469 1 36.69 72 HIS A N 1
ATOM 597 C CA . HIS A 1 72 ? -11.266 23.25 -25.875 1 36.69 72 HIS A CA 1
ATOM 598 C C . HIS A 1 72 ? -10.266 23.953 -26.781 1 36.69 72 HIS A C 1
ATOM 600 O O . HIS A 1 72 ? -10.047 25.156 -26.641 1 36.69 72 HIS A O 1
ATOM 606 N N . PHE A 1 73 ? -9.008 23.453 -27 1 34.75 73 PHE A N 1
ATOM 607 C CA . PHE A 1 73 ? -8.297 24.062 -28.125 1 34.75 73 PHE A CA 1
ATOM 608 C C . PHE A 1 73 ? -9.102 23.922 -29.422 1 34.75 73 PHE A C 1
ATOM 610 O O . PHE A 1 73 ? -9.367 22.797 -29.875 1 34.75 73 PHE A O 1
ATOM 617 N N . THR A 1 74 ? -10.164 24.719 -29.641 1 28.52 74 THR A N 1
ATOM 618 C CA . THR A 1 74 ? -10.508 25 -31.031 1 28.52 74 THR A CA 1
ATOM 619 C C . THR A 1 74 ? -9.359 25.734 -31.734 1 28.52 74 THR A C 1
ATOM 621 O O . THR A 1 74 ? -8.711 26.594 -31.141 1 28.52 74 THR A O 1
ATOM 624 N N . MET B 1 1 ? 21.969 29.953 1.096 1 59.5 1 MET B N 1
ATOM 625 C CA . MET B 1 1 ? 21.047 29 0.452 1 59.5 1 MET B CA 1
ATOM 626 C C . MET B 1 1 ? 20.938 27.719 1.264 1 59.5 1 MET B C 1
ATOM 628 O O . MET B 1 1 ? 21.906 26.969 1.395 1 59.5 1 MET B O 1
ATOM 632 N N . SER B 1 2 ? 20.297 27.906 2.4 1 65.25 2 SER B N 1
ATOM 633 C CA . SER B 1 2 ? 20.094 26.719 3.217 1 65.25 2 SER B CA 1
ATOM 634 C C . SER B 1 2 ? 19.781 25.5 2.35 1 65.25 2 SER B C 1
ATOM 636 O O . SER B 1 2 ? 18.938 25.562 1.453 1 65.25 2 SER B O 1
ATOM 638 N N . ARG B 1 3 ? 20.781 24.844 1.937 1 66.12 3 ARG B N 1
ATOM 639 C CA . ARG B 1 3 ? 20.547 23.656 1.119 1 66.12 3 ARG B CA 1
ATOM 640 C C . ARG B 1 3 ? 19.422 22.812 1.705 1 66.12 3 ARG B C 1
ATOM 642 O O . ARG B 1 3 ? 19.484 22.422 2.875 1 66.12 3 ARG B O 1
ATOM 649 N N . ARG B 1 4 ? 18.234 22.875 1.267 1 77 4 ARG B N 1
ATOM 650 C CA . ARG B 1 4 ? 17.156 22 1.707 1 77 4 ARG B CA 1
ATOM 651 C C . ARG B 1 4 ? 17.594 20.547 1.747 1 77 4 ARG B C 1
ATOM 653 O O . ARG B 1 4 ? 18.234 20.062 0.809 1 77 4 ARG B O 1
ATOM 660 N N . LYS B 1 5 ? 17.891 19.984 2.85 1 82.5 5 LYS B N 1
ATOM 661 C CA . LYS B 1 5 ? 18.266 18.578 3.014 1 82.5 5 LYS B CA 1
ATOM 662 C C . LYS B 1 5 ? 17.328 17.672 2.207 1 82.5 5 LYS B C 1
ATOM 664 O O . LYS B 1 5 ? 16.109 17.766 2.322 1 82.5 5 LYS B O 1
ATOM 669 N N . GLN B 1 6 ? 17.797 17.031 1.174 1 87.19 6 GLN B N 1
ATOM 670 C CA . GLN B 1 6 ? 17.031 16.094 0.353 1 87.19 6 GLN B CA 1
ATOM 671 C C . GLN B 1 6 ? 16.75 14.805 1.114 1 87.19 6 GLN B C 1
ATOM 673 O O . GLN B 1 6 ? 17.609 14.273 1.811 1 87.19 6 GLN B O 1
ATOM 678 N N . ARG B 1 7 ? 15.594 14.281 1.229 1 89.38 7 ARG B N 1
ATOM 679 C CA . ARG B 1 7 ? 15.227 13.023 1.867 1 89.38 7 ARG B CA 1
ATOM 680 C C . ARG B 1 7 ? 15.844 11.836 1.129 1 89.38 7 ARG B C 1
ATOM 682 O O . ARG B 1 7 ? 15.984 11.867 -0.095 1 89.38 7 ARG B O 1
ATOM 689 N N . SER B 1 8 ? 16.25 10.805 1.775 1 92.88 8 SER B N 1
ATOM 690 C CA . SER B 1 8 ? 16.781 9.586 1.17 1 92.88 8 SER B CA 1
ATOM 691 C C . SER B 1 8 ? 15.734 8.914 0.283 1 92.88 8 SER B C 1
ATOM 693 O O . SER B 1 8 ? 14.539 9.211 0.38 1 92.88 8 SER B O 1
ATOM 695 N N . ALA B 1 9 ? 16.094 7.988 -0.558 1 94.06 9 ALA B N 1
ATOM 696 C CA . ALA B 1 9 ? 15.203 7.215 -1.418 1 94.06 9 ALA B CA 1
ATOM 697 C C . ALA B 1 9 ? 14.188 6.422 -0.592 1 94.06 9 ALA B C 1
ATOM 699 O O . ALA B 1 9 ? 13.023 6.305 -0.973 1 94.06 9 ALA B O 1
ATOM 700 N N . PHE B 1 10 ? 14.633 5.926 0.523 1 95.31 10 PHE B N 1
ATOM 701 C CA . PHE B 1 10 ? 13.797 5.164 1.444 1 95.31 10 PHE B CA 1
ATOM 702 C C . PHE B 1 10 ? 12.68 6.039 2.004 1 95.31 10 PHE B C 1
ATOM 704 O O . PHE B 1 10 ? 11.523 5.617 2.059 1 95.31 10 PHE B O 1
ATOM 711 N N . ASP B 1 11 ? 13.008 7.211 2.357 1 94 11 ASP B N 1
ATOM 712 C CA . ASP B 1 11 ? 12.055 8.125 2.99 1 94 11 ASP B CA 1
ATOM 713 C C . ASP B 1 11 ? 11.07 8.68 1.971 1 94 11 ASP B C 1
ATOM 715 O O . ASP B 1 11 ? 9.977 9.125 2.336 1 94 11 ASP B O 1
ATOM 719 N N . GLN B 1 12 ? 11.453 8.656 0.733 1 95.69 12 GLN B N 1
ATOM 720 C CA . GLN B 1 12 ? 10.617 9.219 -0.317 1 95.69 12 GLN B CA 1
ATOM 721 C C . GLN B 1 12 ? 9.523 8.234 -0.738 1 95.69 12 GLN B C 1
ATOM 723 O O . GLN B 1 12 ? 8.578 8.609 -1.433 1 95.69 12 GLN B O 1
ATOM 728 N N . VAL B 1 13 ? 9.633 7.023 -0.275 1 96.5 13 VAL B N 1
ATOM 729 C CA . VAL B 1 13 ? 8.641 6.031 -0.668 1 96.5 13 VAL B CA 1
ATOM 730 C C . VAL B 1 13 ? 7.324 6.297 0.062 1 96.5 13 VAL B C 1
ATOM 732 O O . VAL B 1 13 ? 7.305 6.434 1.287 1 96.5 13 VAL B O 1
ATOM 735 N N . SER B 1 14 ? 6.234 6.414 -0.652 1 96.88 14 SER B N 1
ATOM 736 C CA . SER B 1 14 ? 4.93 6.723 -0.078 1 96.88 14 SER B CA 1
ATOM 737 C C . SER B 1 14 ? 4.379 5.543 0.713 1 96.88 14 SER B C 1
ATOM 739 O O . SER B 1 14 ? 4.828 4.406 0.534 1 96.88 14 SER B O 1
ATOM 741 N N . GLU B 1 15 ? 3.396 5.746 1.563 1 96.75 15 GLU B N 1
ATOM 742 C CA . GLU B 1 15 ? 2.729 4.664 2.277 1 96.75 15 GLU B CA 1
ATOM 743 C C . GLU B 1 15 ? 2.053 3.699 1.309 1 96.75 15 GLU B C 1
ATOM 745 O O . GLU B 1 15 ? 2.02 2.49 1.549 1 96.75 15 GLU B O 1
ATOM 750 N N . PHE B 1 16 ? 1.502 4.285 0.219 1 97.5 16 PHE B N 1
ATOM 751 C CA . PHE B 1 16 ? 0.875 3.473 -0.817 1 97.5 16 PHE B CA 1
ATOM 752 C C . PHE B 1 16 ? 1.872 2.479 -1.401 1 97.5 16 PHE B C 1
ATOM 754 O O . PHE B 1 16 ? 1.591 1.28 -1.476 1 97.5 16 PHE B O 1
ATOM 761 N N . ASP B 1 17 ? 3.01 2.949 -1.718 1 98.25 17 ASP B N 1
ATOM 762 C CA . ASP B 1 17 ? 4.027 2.096 -2.324 1 98.25 17 ASP B CA 1
ATOM 763 C C . ASP B 1 17 ? 4.602 1.118 -1.302 1 98.25 17 ASP B C 1
ATOM 765 O O . ASP B 1 17 ? 4.957 -0.01 -1.646 1 98.25 17 ASP B O 1
ATOM 769 N N . ARG B 1 18 ? 4.68 1.569 -0.041 1 98.5 18 ARG B N 1
ATOM 770 C CA . ARG B 1 18 ? 5.121 0.66 1.011 1 98.5 18 ARG B CA 1
ATOM 771 C C . ARG B 1 18 ? 4.145 -0.498 1.18 1 98.5 18 ARG B C 1
ATOM 773 O O . ARG B 1 18 ? 4.559 -1.646 1.359 1 98.5 18 ARG B O 1
ATOM 780 N N . GLY B 1 19 ? 2.871 -0.23 1.057 1 98.56 19 GLY B N 1
ATOM 781 C CA . GLY B 1 19 ? 1.863 -1.277 1.079 1 98.56 19 GLY B CA 1
ATOM 782 C C . GLY B 1 19 ? 1.986 -2.25 -0.08 1 98.56 19 GLY B C 1
ATOM 783 O O . GLY B 1 19 ? 1.878 -3.463 0.107 1 98.56 19 GLY B O 1
ATOM 784 N N . ARG B 1 20 ? 2.221 -1.657 -1.218 1 98.69 20 ARG B N 1
ATOM 785 C CA . ARG B 1 20 ? 2.389 -2.521 -2.383 1 98.69 20 ARG B CA 1
ATOM 786 C C . ARG B 1 20 ? 3.557 -3.48 -2.188 1 98.69 20 ARG B C 1
ATOM 788 O O . ARG B 1 20 ? 3.445 -4.672 -2.486 1 98.69 20 ARG B O 1
ATOM 795 N N . ILE B 1 21 ? 4.602 -2.963 -1.684 1 98.69 21 ILE B N 1
ATOM 796 C CA . ILE B 1 21 ? 5.801 -3.766 -1.471 1 98.69 21 ILE B CA 1
ATOM 797 C C . ILE B 1 21 ? 5.496 -4.906 -0.505 1 98.69 21 ILE B C 1
ATOM 799 O O . ILE B 1 21 ? 5.852 -6.059 -0.764 1 98.69 21 ILE B O 1
ATOM 803 N N . VAL B 1 22 ? 4.852 -4.625 0.499 1 98.69 22 VAL B N 1
ATOM 804 C CA . VAL B 1 22 ? 4.516 -5.621 1.51 1 98.69 22 VAL B CA 1
ATOM 805 C C . VAL B 1 22 ? 3.635 -6.707 0.894 1 98.69 22 VAL B C 1
ATOM 807 O O . VAL B 1 22 ? 3.867 -7.898 1.109 1 98.69 22 VAL B O 1
ATOM 810 N N . ALA B 1 23 ? 2.707 -6.336 0.178 1 98.81 23 ALA B N 1
ATOM 811 C CA . ALA B 1 23 ? 1.793 -7.293 -0.436 1 98.81 23 ALA B CA 1
ATOM 812 C C . ALA B 1 23 ? 2.504 -8.125 -1.499 1 98.81 23 ALA B C 1
ATOM 814 O O . ALA B 1 23 ? 2.279 -9.336 -1.606 1 98.81 23 ALA B O 1
ATOM 815 N N . TYR B 1 24 ? 3.348 -7.504 -2.285 1 98.69 24 TYR B N 1
ATOM 816 C CA . TYR B 1 24 ? 4.125 -8.258 -3.262 1 98.69 24 TYR B CA 1
ATOM 817 C C . TYR B 1 24 ? 4.992 -9.305 -2.578 1 98.69 24 TYR B C 1
ATOM 819 O O . TYR B 1 24 ? 5.113 -10.438 -3.062 1 98.69 24 TYR B O 1
ATOM 827 N N . ARG B 1 25 ? 5.539 -8.898 -1.552 1 98.25 25 ARG B N 1
ATOM 828 C CA . ARG B 1 25 ? 6.34 -9.852 -0.787 1 98.25 25 ARG B CA 1
ATOM 829 C C . ARG B 1 25 ? 5.492 -11.023 -0.306 1 98.25 25 ARG B C 1
ATOM 831 O O . ARG B 1 25 ? 5.898 -12.18 -0.413 1 98.25 25 ARG B O 1
ATOM 838 N N . ASP B 1 26 ? 4.383 -10.688 0.204 1 97.81 26 ASP B N 1
ATOM 839 C CA . ASP B 1 26 ? 3.438 -11.695 0.67 1 97.81 26 ASP B CA 1
ATOM 840 C C . ASP B 1 26 ? 3.09 -12.688 -0.443 1 97.81 26 ASP B C 1
ATOM 842 O O . ASP B 1 26 ? 2.848 -13.867 -0.181 1 97.81 26 ASP B O 1
ATOM 846 N N . CYS B 1 27 ? 3.055 -12.18 -1.616 1 97.88 27 CYS B N 1
ATOM 847 C CA . CYS B 1 27 ? 2.699 -13 -2.771 1 97.88 27 CYS B CA 1
ATOM 848 C C . CYS B 1 27 ? 3.914 -13.75 -3.307 1 97.88 27 CYS B C 1
ATOM 850 O O . CYS B 1 27 ? 3.793 -14.555 -4.227 1 97.88 27 CYS B O 1
ATOM 852 N N . GLY B 1 28 ? 5.055 -13.398 -2.803 1 97.75 28 GLY B N 1
ATOM 853 C CA . GLY B 1 28 ? 6.25 -14.156 -3.139 1 97.75 28 GLY B CA 1
ATOM 854 C C . GLY B 1 28 ? 6.961 -13.633 -4.371 1 97.75 28 GLY B C 1
ATOM 855 O O . GLY B 1 28 ? 7.664 -14.383 -5.055 1 97.75 28 GLY B O 1
ATOM 856 N N . LEU B 1 29 ? 6.855 -12.461 -4.691 1 97.94 29 LEU B N 1
ATOM 857 C CA . LEU B 1 29 ? 7.531 -11.875 -5.844 1 97.94 29 LEU B CA 1
ATOM 858 C C . LEU B 1 29 ? 9.008 -11.641 -5.547 1 97.94 29 LEU B C 1
ATOM 860 O O . LEU B 1 29 ? 9.391 -11.43 -4.395 1 97.94 29 LEU B O 1
ATOM 864 N N . TYR B 1 30 ? 9.789 -11.586 -6.656 1 98.44 30 TYR B N 1
ATOM 865 C CA . TYR B 1 30 ? 11.211 -11.266 -6.52 1 98.44 30 TYR B CA 1
ATOM 866 C C . TYR B 1 30 ? 11.414 -9.766 -6.332 1 98.44 30 TYR B C 1
ATOM 868 O O . TYR B 1 30 ? 10.641 -8.961 -6.852 1 98.44 30 TYR B O 1
ATOM 876 N N . PHE B 1 31 ? 12.406 -9.391 -5.641 1 98.38 31 PHE B N 1
ATOM 877 C CA . PHE B 1 31 ? 12.672 -7.984 -5.363 1 98.38 31 PHE B CA 1
ATOM 878 C C . PHE B 1 31 ? 12.859 -7.203 -6.66 1 98.38 31 PHE B C 1
ATOM 880 O O . PHE B 1 31 ? 12.469 -6.039 -6.754 1 98.38 31 PHE B O 1
ATOM 887 N N . ARG B 1 32 ? 13.5 -7.809 -7.602 1 98.25 32 ARG B N 1
ATOM 888 C CA . ARG B 1 32 ? 13.672 -7.145 -8.891 1 98.25 32 ARG B CA 1
ATOM 889 C C . ARG B 1 32 ? 12.32 -6.809 -9.516 1 98.25 32 ARG B C 1
ATOM 891 O O . ARG B 1 32 ? 12.125 -5.703 -10.031 1 98.25 32 ARG B O 1
ATOM 898 N N . GLU B 1 33 ? 11.484 -7.742 -9.453 1 98.31 33 GLU B N 1
ATOM 899 C CA . GLU B 1 33 ? 10.148 -7.551 -10.008 1 98.31 33 GLU B CA 1
ATOM 900 C C . GLU B 1 33 ? 9.359 -6.531 -9.195 1 98.31 33 GLU B C 1
ATOM 902 O O . GLU B 1 33 ? 8.695 -5.66 -9.766 1 98.31 33 GLU B O 1
ATOM 907 N N . MET B 1 34 ? 9.359 -6.629 -7.891 1 98.62 34 MET B N 1
ATOM 908 C CA . MET B 1 34 ? 8.68 -5.672 -7.016 1 98.62 34 MET B CA 1
ATOM 909 C C . MET B 1 34 ? 9.125 -4.246 -7.332 1 98.62 34 MET B C 1
ATOM 911 O O . MET B 1 34 ? 8.289 -3.35 -7.461 1 98.62 34 MET B O 1
ATOM 915 N N . GLY B 1 35 ? 10.492 -4.113 -7.457 1 98.56 35 GLY B N 1
ATOM 916 C CA . GLY B 1 35 ? 11.031 -2.799 -7.777 1 98.56 35 GLY B CA 1
ATOM 917 C C . GLY B 1 35 ? 10.484 -2.232 -9.078 1 98.56 35 GLY B C 1
ATOM 918 O O . GLY B 1 35 ? 10.125 -1.054 -9.141 1 98.56 35 GLY B O 1
ATOM 919 N N . SER B 1 36 ? 10.398 -3.061 -10.117 1 98.19 36 SER B N 1
ATOM 920 C CA . SER B 1 36 ? 9.891 -2.66 -11.43 1 98.19 36 SER B CA 1
ATOM 921 C C . SER B 1 36 ? 8.43 -2.236 -11.344 1 98.19 36 SER B C 1
ATOM 923 O O . SER B 1 36 ? 8.031 -1.24 -11.953 1 98.19 36 SER B O 1
ATOM 925 N N . ARG B 1 37 ? 7.676 -2.939 -10.57 1 97.44 37 ARG B N 1
ATOM 926 C CA . ARG B 1 37 ? 6.25 -2.656 -10.453 1 97.44 37 ARG B CA 1
ATOM 927 C C . ARG B 1 37 ? 6.012 -1.38 -9.648 1 97.44 37 ARG B C 1
ATOM 929 O O . ARG B 1 37 ? 5.117 -0.596 -9.969 1 97.44 37 ARG B O 1
ATOM 936 N N . VAL B 1 38 ? 6.719 -1.146 -8.609 1 98.12 38 VAL B N 1
ATOM 937 C CA . VAL B 1 38 ? 6.555 -0.007 -7.711 1 98.12 38 VAL B CA 1
ATOM 938 C C . VAL B 1 38 ? 7.238 1.222 -8.305 1 98.12 38 VAL B C 1
ATOM 940 O O . VAL B 1 38 ? 6.855 2.355 -8.008 1 98.12 38 VAL B O 1
ATOM 943 N N . GLY B 1 39 ? 8.188 1.068 -9.164 1 97.75 39 GLY B N 1
ATOM 944 C CA . GLY B 1 39 ? 8.945 2.162 -9.75 1 97.75 39 GLY B CA 1
ATOM 945 C C . GLY B 1 39 ? 10.055 2.672 -8.844 1 97.75 39 GLY B C 1
ATOM 946 O O . GLY B 1 39 ? 10.297 3.879 -8.766 1 97.75 39 GLY B O 1
ATOM 947 N N . ARG B 1 40 ? 10.648 1.754 -8.141 1 97.94 40 ARG B N 1
ATOM 948 C CA . ARG B 1 40 ? 11.758 2.072 -7.254 1 97.94 40 ARG B CA 1
ATOM 949 C C . ARG B 1 40 ? 12.906 1.087 -7.441 1 97.94 40 ARG B C 1
ATOM 951 O O . ARG B 1 40 ? 12.734 0.033 -8.055 1 97.94 40 ARG B O 1
ATOM 958 N N . ASN B 1 41 ? 13.992 1.491 -6.918 1 98 41 ASN B N 1
ATOM 959 C CA . ASN B 1 41 ? 15.125 0.571 -6.988 1 98 41 ASN B CA 1
ATOM 960 C C . ASN B 1 41 ? 14.922 -0.629 -6.066 1 98 41 ASN B C 1
ATOM 962 O O . ASN B 1 41 ? 14.344 -0.5 -4.988 1 98 41 ASN B O 1
ATOM 966 N N . GLN B 1 42 ? 15.383 -1.794 -6.438 1 97.81 42 GLN B N 1
ATOM 967 C CA . GLN B 1 42 ? 15.195 -3.041 -5.703 1 97.81 42 GLN B CA 1
ATOM 968 C C . GLN B 1 42 ? 15.828 -2.965 -4.316 1 97.81 42 GLN B C 1
ATOM 970 O O . GLN B 1 42 ? 15.32 -3.562 -3.363 1 97.81 42 GLN B O 1
ATOM 975 N N . THR B 1 43 ? 16.953 -2.191 -4.191 1 98.25 43 THR B N 1
ATOM 976 C CA . THR B 1 43 ? 17.609 -2.055 -2.896 1 98.25 43 THR B CA 1
ATOM 977 C C . THR B 1 43 ? 16.672 -1.386 -1.889 1 98.25 43 THR B C 1
ATOM 979 O O . THR B 1 43 ? 16.578 -1.832 -0.744 1 98.25 43 THR B O 1
ATOM 982 N N . THR B 1 44 ? 16.062 -0.368 -2.316 1 98 44 THR B N 1
ATOM 983 C CA . THR B 1 44 ? 15.094 0.325 -1.485 1 98 44 THR B CA 1
ATOM 984 C C . THR B 1 44 ? 13.93 -0.598 -1.134 1 98 44 THR B C 1
ATOM 986 O O . THR B 1 44 ? 13.523 -0.677 0.027 1 98 44 THR B O 1
ATOM 989 N N . VAL B 1 45 ? 13.477 -1.349 -2.141 1 98.5 45 VAL B N 1
ATOM 990 C CA . VAL B 1 45 ? 12.367 -2.275 -1.98 1 98.5 45 VAL B CA 1
ATOM 991 C C . VAL B 1 45 ? 12.742 -3.369 -0.983 1 98.5 45 VAL B C 1
ATOM 993 O O . VAL B 1 45 ? 11.953 -3.701 -0.091 1 98.5 45 VAL B O 1
ATOM 996 N N . ARG B 1 46 ? 13.875 -3.832 -1.122 1 98.44 46 ARG B N 1
ATOM 997 C CA . ARG B 1 46 ? 14.359 -4.875 -0.223 1 98.44 46 ARG B CA 1
ATOM 998 C C . ARG B 1 46 ? 14.422 -4.371 1.215 1 98.44 46 ARG B C 1
ATOM 1000 O O . ARG B 1 46 ? 14.008 -5.066 2.143 1 98.44 46 ARG B O 1
ATOM 1007 N N . ARG B 1 47 ? 14.977 -3.195 1.394 1 97.62 47 ARG B N 1
ATOM 1008 C CA . ARG B 1 47 ? 15.094 -2.627 2.732 1 97.62 47 ARG B CA 1
ATOM 1009 C C . ARG B 1 47 ? 13.727 -2.471 3.385 1 97.62 47 ARG B C 1
ATOM 1011 O O . ARG B 1 47 ? 13.555 -2.775 4.566 1 97.62 47 ARG B O 1
ATOM 1018 N N . ILE B 1 48 ? 12.812 -1.986 2.658 1 97.62 48 ILE B N 1
ATOM 1019 C CA . ILE B 1 48 ? 11.453 -1.797 3.166 1 97.62 48 ILE B CA 1
ATOM 1020 C C . ILE B 1 48 ? 10.836 -3.152 3.506 1 97.62 48 ILE B C 1
ATOM 1022 O O . ILE B 1 48 ? 10.25 -3.322 4.574 1 97.62 48 ILE B O 1
ATOM 1026 N N . SER B 1 49 ? 10.906 -4.094 2.545 1 98.06 49 SER B N 1
ATOM 1027 C CA . SER B 1 49 ? 10.375 -5.438 2.742 1 98.06 49 SER B CA 1
ATOM 1028 C C . SER B 1 49 ? 10.977 -6.098 3.979 1 98.06 49 SER B C 1
ATOM 1030 O O . SER B 1 49 ? 10.258 -6.684 4.789 1 98.06 49 SER B O 1
ATOM 1032 N N . ASP B 1 50 ? 12.281 -5.984 4.168 1 96.81 50 ASP B N 1
ATOM 1033 C CA . ASP B 1 50 ? 12.984 -6.594 5.293 1 96.81 50 ASP B CA 1
ATOM 1034 C C . ASP B 1 50 ? 12.539 -5.977 6.617 1 96.81 50 ASP B C 1
ATOM 1036 O O . ASP B 1 50 ? 12.352 -6.688 7.609 1 96.81 50 ASP B O 1
ATOM 1040 N N . ARG B 1 51 ? 12.406 -4.723 6.617 1 96.25 51 ARG B N 1
ATOM 1041 C CA . ARG B 1 51 ? 11.945 -4.047 7.828 1 96.25 51 ARG B CA 1
ATOM 1042 C C . ARG B 1 51 ? 10.555 -4.523 8.227 1 96.25 51 ARG B C 1
ATOM 1044 O O . ARG B 1 51 ? 10.297 -4.789 9.398 1 96.25 51 ARG B O 1
ATOM 1051 N N . TRP B 1 52 ? 9.703 -4.641 7.23 1 96.62 52 TRP B N 1
ATOM 1052 C CA . TRP B 1 52 ? 8.359 -5.141 7.492 1 96.62 52 TRP B CA 1
ATOM 1053 C C . TRP B 1 52 ? 8.406 -6.555 8.062 1 96.62 52 TRP B C 1
ATOM 1055 O O . TRP B 1 52 ? 7.715 -6.859 9.039 1 96.62 52 TRP B O 1
ATOM 1065 N N . MET B 1 53 ? 9.141 -7.301 7.43 1 95.38 53 MET B N 1
ATOM 1066 C CA . MET B 1 53 ? 9.219 -8.695 7.848 1 95.38 53 MET B CA 1
ATOM 1067 C C . MET B 1 53 ? 9.805 -8.812 9.25 1 95.38 53 MET B C 1
ATOM 1069 O O . MET B 1 53 ? 9.367 -9.648 10.047 1 95.38 53 MET B O 1
ATOM 1073 N N . GLN B 1 54 ? 10.719 -7.941 9.664 1 94.12 54 GLN B N 1
ATOM 1074 C CA . GLN B 1 54 ? 11.43 -8.016 10.938 1 94.12 54 GLN B CA 1
ATOM 1075 C C . GLN B 1 54 ? 10.68 -7.277 12.039 1 94.12 54 GLN B C 1
ATOM 1077 O O . GLN B 1 54 ? 10.586 -7.762 13.164 1 94.12 54 GLN B O 1
ATOM 1082 N N . GLU B 1 55 ? 10.156 -6.113 11.68 1 91.75 55 GLU B N 1
ATOM 1083 C CA . GLU B 1 55 ? 9.656 -5.207 12.711 1 91.75 55 GLU B CA 1
ATOM 1084 C C . GLU B 1 55 ? 8.141 -5.086 12.656 1 91.75 55 GLU B C 1
ATOM 1086 O O . GLU B 1 55 ? 7.512 -4.625 13.609 1 91.75 55 GLU B O 1
ATOM 1091 N N . GLY B 1 56 ? 7.496 -5.438 11.492 1 92.31 56 GLY B N 1
ATOM 1092 C CA . GLY B 1 56 ? 6.055 -5.301 11.344 1 92.31 56 GLY B CA 1
ATOM 1093 C C . GLY B 1 56 ? 5.629 -3.896 10.961 1 92.31 56 GLY B C 1
ATOM 1094 O O . GLY B 1 56 ? 4.453 -3.541 11.094 1 92.31 56 GLY B O 1
ATOM 1095 N N . THR B 1 57 ? 6.621 -3.049 10.656 1 94.44 57 THR B N 1
ATOM 1096 C CA . THR B 1 57 ? 6.379 -1.691 10.188 1 94.44 57 THR B CA 1
ATOM 1097 C C . THR B 1 57 ? 7.383 -1.306 9.102 1 94.44 57 THR B C 1
ATOM 1099 O O . THR B 1 57 ? 8.492 -1.848 9.055 1 94.44 57 THR B O 1
ATOM 1102 N N . THR B 1 58 ? 6.965 -0.367 8.336 1 95.19 58 THR B N 1
ATOM 1103 C CA . THR B 1 58 ? 7.883 0.115 7.312 1 95.19 58 THR B CA 1
ATOM 1104 C C . THR B 1 58 ? 8.469 1.47 7.703 1 95.19 58 THR B C 1
ATOM 1106 O O . THR B 1 58 ? 9.328 2.004 7.004 1 95.19 58 THR B O 1
ATOM 1109 N N . ASP B 1 59 ? 7.887 2.02 8.781 1 87.56 59 ASP B N 1
ATOM 1110 C CA . ASP B 1 59 ? 8.352 3.312 9.273 1 87.56 59 ASP B CA 1
ATOM 1111 C C . ASP B 1 59 ? 9.703 3.18 9.969 1 87.56 59 ASP B C 1
ATOM 1113 O O . ASP B 1 59 ? 9.867 2.355 10.867 1 87.56 59 ASP B O 1
ATOM 1117 N N . ARG B 1 60 ? 10.594 3.852 9.508 1 80.62 60 ARG B N 1
ATOM 1118 C CA . ARG B 1 60 ? 11.898 3.818 10.172 1 80.62 60 ARG B CA 1
ATOM 1119 C C . ARG B 1 60 ? 11.789 4.285 11.617 1 80.62 60 ARG B C 1
ATOM 1121 O O . ARG B 1 60 ? 12.516 3.797 12.484 1 80.62 60 ARG B O 1
ATOM 1128 N N . ARG B 1 61 ? 10.984 5.336 11.93 1 71.31 61 ARG B N 1
ATOM 1129 C CA . ARG B 1 61 ? 10.945 5.93 13.258 1 71.31 61 ARG B CA 1
ATOM 1130 C C . ARG B 1 61 ? 10.18 5.039 14.234 1 71.31 61 ARG B C 1
ATOM 1132 O O . ARG B 1 61 ? 10.078 5.352 15.422 1 71.31 61 ARG B O 1
ATOM 1139 N N . GLY B 1 62 ? 9.508 3.98 13.703 1 57.34 62 GLY B N 1
ATOM 1140 C CA . GLY B 1 62 ? 8.648 3.217 14.594 1 57.34 62 GLY B CA 1
ATOM 1141 C C . GLY B 1 62 ? 9.359 2.725 15.844 1 57.34 62 GLY B C 1
ATOM 1142 O O . GLY B 1 62 ? 8.797 2.746 16.938 1 57.34 62 GLY B O 1
ATOM 1143 N N . ARG B 1 63 ? 10.367 2 15.68 1 56 63 ARG B N 1
ATOM 1144 C CA . ARG B 1 63 ? 10.906 1.365 16.875 1 56 63 ARG B CA 1
ATOM 1145 C C . ARG B 1 63 ? 11.461 2.404 17.844 1 56 63 ARG B C 1
ATOM 1147 O O . ARG B 1 63 ? 11.742 2.094 19 1 56 63 ARG B O 1
ATOM 1154 N N . SER B 1 64 ? 11.789 3.521 17.188 1 51.62 64 SER B N 1
ATOM 1155 C CA . SER B 1 64 ? 12.602 4.27 18.156 1 51.62 64 SER B CA 1
ATOM 1156 C C . SER B 1 64 ? 11.844 4.504 19.453 1 51.62 64 SER B C 1
ATOM 1158 O O . SER B 1 64 ? 12.453 4.559 20.531 1 51.62 64 SER B O 1
ATOM 1160 N N . HIS B 1 65 ? 10.531 4.699 19.203 1 48.38 65 HIS B N 1
ATOM 1161 C CA . HIS B 1 65 ? 9.945 5.188 20.438 1 48.38 65 HIS B CA 1
ATOM 1162 C C . HIS B 1 65 ? 9.594 4.035 21.375 1 48.38 65 HIS B C 1
ATOM 1164 O O . HIS B 1 65 ? 9.156 4.254 22.5 1 48.38 65 HIS B O 1
ATOM 1170 N N . LEU B 1 66 ? 9.352 2.895 20.766 1 49.75 66 LEU B N 1
ATOM 1171 C CA . LEU B 1 66 ? 8.938 1.895 21.75 1 49.75 66 LEU B CA 1
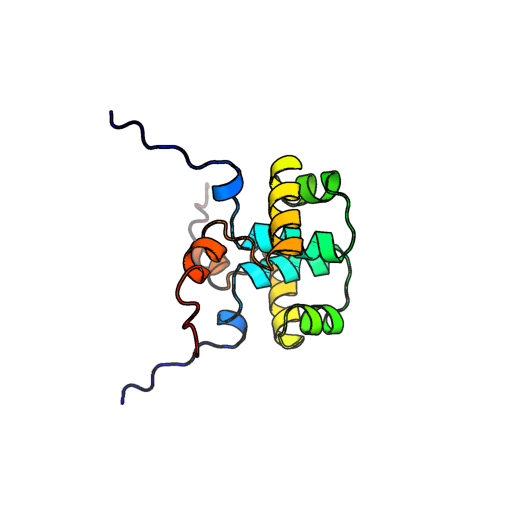ATOM 1172 C C . LEU B 1 66 ? 10.094 1.536 22.672 1 49.75 66 LEU B C 1
ATOM 1174 O O . LEU B 1 66 ? 10.016 0.554 23.422 1 49.75 66 LEU B O 1
ATOM 1178 N N . TYR B 1 67 ? 11.195 2.057 22.516 1 42.59 67 TYR B N 1
ATOM 1179 C CA . TYR B 1 67 ? 12.211 1.64 23.469 1 42.59 67 TYR B CA 1
ATOM 1180 C C . TYR B 1 67 ? 11.633 1.612 24.891 1 42.59 67 TYR B C 1
ATOM 1182 O O . TYR B 1 67 ? 11.758 0.608 25.594 1 42.59 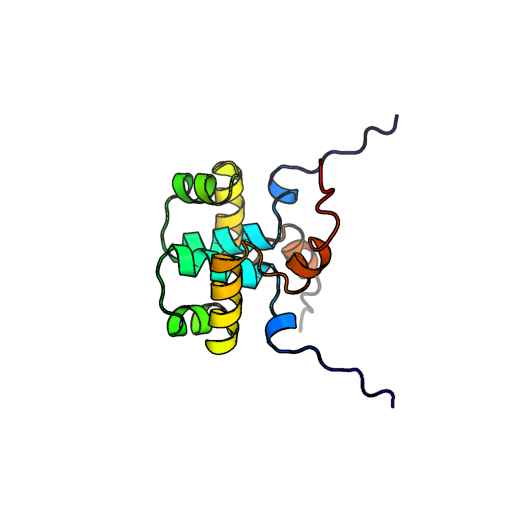67 TYR B O 1
ATOM 1190 N N . THR B 1 68 ? 11.859 2.715 25.688 1 42.62 68 THR B N 1
ATOM 1191 C CA . THR B 1 68 ? 12.336 2.779 27.062 1 42.62 68 THR B CA 1
ATOM 1192 C C . THR B 1 68 ? 11.195 2.529 28.047 1 42.62 68 THR B C 1
ATOM 1194 O O . THR B 1 68 ? 11.43 2.371 29.234 1 42.62 68 THR B O 1
ATOM 1197 N N . SER B 1 69 ? 9.852 2.701 27.625 1 42.47 69 SER B N 1
ATOM 1198 C CA . SER B 1 69 ? 9.125 2.68 28.891 1 42.47 69 SER B CA 1
ATOM 1199 C C . SER B 1 69 ? 8.977 1.258 29.422 1 42.47 69 SER B C 1
ATOM 1201 O O . SER B 1 69 ? 8.023 0.558 29.078 1 42.47 69 SER B O 1
ATOM 1203 N N . VAL B 1 70 ? 9.898 0.329 29.125 1 43.03 70 VAL B N 1
ATOM 1204 C CA . VAL B 1 70 ? 9.883 -0.908 29.906 1 43.03 70 VAL B CA 1
ATOM 1205 C C . VAL B 1 70 ? 9.594 -0.597 31.375 1 43.03 70 VAL B C 1
ATOM 1207 O O . VAL B 1 70 ? 10.391 0.057 32.031 1 43.03 70 VAL B O 1
ATOM 1210 N N . GLN B 1 71 ? 8.352 -0.187 31.703 1 40.03 71 GLN B N 1
ATOM 1211 C CA . GLN B 1 71 ? 8.062 -0.181 33.125 1 40.03 71 GLN B CA 1
ATOM 1212 C C . GLN B 1 71 ? 8.492 -1.489 33.781 1 40.03 71 GLN B C 1
ATOM 1214 O O . GLN B 1 71 ? 8.219 -2.572 33.25 1 40.03 71 GLN B O 1
ATOM 1219 N N . HIS B 1 72 ? 9.633 -1.542 34.344 1 37.22 72 HIS B N 1
ATOM 1220 C CA . HIS B 1 72 ? 10.148 -2.523 35.281 1 37.22 72 HIS B CA 1
ATOM 1221 C C . HIS B 1 72 ? 9.094 -2.891 36.344 1 37.22 72 HIS B C 1
ATOM 1223 O O . HIS B 1 72 ? 8.602 -2.021 37.062 1 37.22 72 HIS B O 1
ATOM 1229 N N . PHE B 1 73 ? 8.039 -3.652 36 1 35.16 73 PHE B N 1
ATOM 1230 C CA . PHE B 1 73 ? 7.277 -4.203 37.125 1 35.16 73 PHE B CA 1
ATOM 1231 C C . PHE B 1 73 ? 8.18 -5.008 38.062 1 35.16 73 PHE B C 1
ATOM 1233 O O . PHE B 1 73 ? 8.641 -6.09 37.688 1 35.16 73 PHE B O 1
ATOM 1240 N N . THR B 1 74 ? 9.047 -4.391 38.875 1 29.52 74 THR B N 1
ATOM 1241 C CA . THR B 1 74 ? 9.438 -5.102 40.094 1 29.52 74 THR B CA 1
ATOM 1242 C C . THR B 1 74 ? 8.234 -5.281 41 1 29.52 74 THR B C 1
ATOM 1244 O O . THR B 1 74 ? 7.406 -4.379 41.156 1 29.52 74 THR B O 1
#

Organism: Trichonephila clavipes (NCBI:txid2585209)

InterPro domains:
  IPR036388 Winged helix-like DNA-binding domain superfamily [G3DSA:1.10.10.10] (11-59)

Sequence (148 aa):
MSRRKQRSAFDQVSEFDRGRIVAYRDCGLYFREMGSRVGRNQTTVRRISDRWMQEGTTDRRGRSHLYTSVQHFTMSRRKQRSAFDQVSEFDRGRIVAYRDCGLYFREMGSRVGRNQTTVRRISDRWMQEGTTDRRGRSHLYTSVQHFT

Nearest PDB structures (foldseek):
  1mdm-assembly1_A  TM=8.366E-01  e=2.465E-01  Homo sapiens
  6pax-assembly1_A  TM=8.408E-01  e=5.019E-01  Homo sapiens
  1pdn-assembly1_C  TM=7.734E-01  e=5.019E-01  Drosophila melanogaster
  4cic-assembly1_B  TM=5.599E-01  e=3.344E+00  Thermincola potens JR
  6koq-assembly1_F  TM=4.781E-01  e=4.497E+00  Mycobacterium tuberculosis H37Rv